Protein AF-A0A7M7N3S5-F1 (afdb_monomer)

Solvent-accessible surface area (backbone atoms only — not comparable to full-atom values): 11267 Å² total; per-residue (Å²): 136,81,89,78,84,71,83,53,64,43,89,78,89,75,94,74,88,80,84,72,85,78,86,78,83,83,88,80,89,83,87,90,84,84,83,90,84,88,85,87,80,86,90,76,88,82,78,84,68,82,78,71,76,78,79,79,88,55,91,77,70,81,75,88,83,84,87,86,83,78,80,91,74,39,77,89,81,40,55,64,72,82,36,58,67,54,46,52,64,46,44,74,71,52,83,74,73,92,83,35,56,43,93,42,86,44,71,33,28,30,51,50,25,69,39,49,75,41,57,49,92,74,69,68,26,86,41,74,70,78,52,44,79,75,21,71,68,33,61,77,40,56,58,66,58,18,55,61,45,55,38,41,76,69,75,43,91,76,86,88,134

InterPro domains:
  IPR000917 Sulfatase, N-terminal [PF00884] (63-158)
  IPR017850 Alkaline-phosphatase-like, core domain superfamily [G3DSA:3.40.720.10] (61-160)
  IPR017850 Alkaline-phosphatase-like, core domain superfamily [SSF53649] (61-159)
  IPR024607 Sulfatase, conserved site [PS00523] (105-117)

Organism: Strongylocentrotus purpuratus (NCBI:txid7668)

Structure (mmCIF, N/CA/C/O backbone):
data_AF-A0A7M7N3S5-F1
#
_entry.id   AF-A0A7M7N3S5-F1
#
loop_
_atom_site.group_PDB
_atom_site.id
_atom_site.type_symbol
_atom_site.label_atom_id
_atom_site.label_alt_id
_atom_site.label_comp_id
_atom_site.label_asym_id
_atom_site.label_entity_id
_atom_site.label_seq_id
_atom_site.pdbx_PDB_ins_code
_atom_site.Cartn_x
_atom_site.Cartn_y
_atom_site.Cartn_z
_atom_site.occupancy
_atom_site.B_iso_or_equiv
_atom_site.auth_seq_id
_atom_site.auth_comp_id
_atom_site.auth_asym_id
_atom_site.auth_atom_id
_atom_site.pdbx_PDB_model_num
ATOM 1 N N . MET A 1 1 ? -3.208 -24.672 -20.805 1.00 34.22 1 MET A N 1
ATOM 2 C CA . MET A 1 1 ? -2.259 -23.709 -20.210 1.00 34.22 1 MET A CA 1
ATOM 3 C C . MET A 1 1 ? -2.917 -23.165 -18.961 1.00 34.22 1 MET A C 1
ATOM 5 O O . MET A 1 1 ? -3.712 -22.241 -19.047 1.00 34.22 1 MET A O 1
ATOM 9 N N . GLU A 1 2 ? -2.695 -23.843 -17.839 1.00 31.02 2 GLU A N 1
ATOM 10 C CA . GLU A 1 2 ? -3.179 -23.413 -16.529 1.00 31.02 2 GLU A CA 1
ATOM 11 C C . GLU A 1 2 ? -2.349 -22.222 -16.061 1.00 31.02 2 GLU A C 1
ATOM 13 O O . GLU A 1 2 ? -1.134 -22.327 -15.904 1.00 31.02 2 GLU A O 1
ATOM 18 N N . ILE A 1 3 ? -3.010 -21.088 -15.842 1.00 35.91 3 ILE A N 1
ATOM 19 C CA . ILE A 1 3 ? -2.433 -19.955 -15.123 1.00 35.91 3 ILE A CA 1
ATOM 20 C C . ILE A 1 3 ? -2.665 -20.238 -13.637 1.00 35.91 3 ILE A C 1
ATOM 22 O O . ILE A 1 3 ? -3.569 -19.702 -13.007 1.00 35.91 3 ILE A O 1
ATOM 26 N N . ASN A 1 4 ? -1.864 -21.153 -13.102 1.00 44.00 4 ASN A N 1
ATOM 27 C CA . ASN A 1 4 ? -1.579 -21.212 -11.679 1.00 44.00 4 ASN A CA 1
ATOM 28 C C . ASN A 1 4 ? -0.372 -20.303 -11.478 1.00 44.00 4 ASN A C 1
ATOM 30 O O . ASN A 1 4 ? 0.661 -20.596 -12.071 1.00 44.00 4 ASN A O 1
ATOM 34 N N . ASN A 1 5 ? -0.514 -19.195 -10.741 1.00 33.00 5 ASN A N 1
ATOM 35 C CA . ASN A 1 5 ? 0.506 -18.671 -9.822 1.00 33.00 5 ASN A CA 1
ATOM 36 C C . ASN A 1 5 ? 0.123 -17.294 -9.251 1.00 33.00 5 ASN A C 1
ATOM 38 O O . ASN A 1 5 ? -0.155 -16.352 -9.988 1.00 33.00 5 ASN A O 1
ATOM 42 N N . ALA A 1 6 ? 0.245 -17.226 -7.919 1.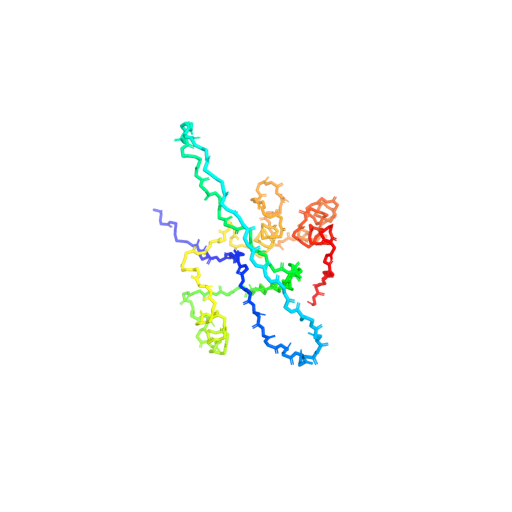00 33.06 6 ALA A N 1
ATOM 43 C CA . ALA A 1 6 ? 0.461 -16.049 -7.076 1.00 33.06 6 ALA A CA 1
ATOM 44 C C . ALA A 1 6 ? -0.761 -15.276 -6.521 1.00 33.06 6 ALA A C 1
ATOM 46 O O . ALA A 1 6 ? -1.094 -14.169 -6.926 1.00 33.06 6 ALA A O 1
ATOM 47 N N . VAL A 1 7 ? -1.399 -15.890 -5.520 1.00 31.53 7 VAL A N 1
ATOM 48 C CA . VAL A 1 7 ? -1.552 -15.373 -4.137 1.00 31.53 7 VAL A CA 1
ATOM 49 C C . VAL A 1 7 ? -1.520 -13.837 -3.953 1.00 31.53 7 VAL A C 1
ATOM 51 O O . VAL A 1 7 ? -0.562 -13.237 -3.488 1.00 31.53 7 VAL A O 1
ATOM 54 N N . TRP A 1 8 ? -2.592 -13.181 -4.378 1.00 37.16 8 TRP A N 1
ATOM 55 C CA . TRP A 1 8 ? -3.589 -12.493 -3.546 1.00 37.16 8 TRP A CA 1
ATOM 56 C C . TRP A 1 8 ? -3.229 -12.021 -2.110 1.00 37.16 8 TRP A C 1
ATOM 58 O O . TRP A 1 8 ? -3.429 -12.775 -1.160 1.00 37.16 8 TRP A O 1
ATOM 68 N N . LEU A 1 9 ? -2.821 -10.747 -1.931 1.00 32.88 9 LEU A N 1
ATOM 69 C CA . LEU A 1 9 ? -2.902 -10.030 -0.637 1.00 32.88 9 LEU A CA 1
ATOM 70 C C . LEU A 1 9 ? -2.713 -8.488 -0.720 1.00 32.88 9 LEU A C 1
ATOM 72 O O . LEU A 1 9 ? -1.591 -7.997 -0.722 1.00 32.88 9 LEU A O 1
ATOM 76 N N . VAL A 1 10 ? -3.787 -7.684 -0.691 1.00 32.06 10 VAL A N 1
ATOM 77 C CA . VAL A 1 10 ? -3.698 -6.257 -0.289 1.00 32.06 10 VAL A CA 1
ATOM 78 C C . VAL A 1 10 ? -4.804 -5.892 0.692 1.00 32.06 10 VAL A C 1
ATOM 80 O O . VAL A 1 10 ? -5.979 -6.180 0.478 1.00 32.06 10 VAL A O 1
ATOM 83 N N . LEU A 1 11 ? -4.365 -5.230 1.763 1.00 29.30 11 LEU A N 1
ATOM 84 C CA . LEU A 1 11 ? -5.115 -4.641 2.866 1.00 29.30 11 LEU A CA 1
ATOM 85 C C . LEU A 1 11 ? -6.267 -3.736 2.415 1.00 29.30 11 LEU A C 1
ATOM 87 O O . LEU A 1 11 ? -6.081 -2.798 1.642 1.00 29.30 11 LEU A O 1
ATOM 91 N N . ALA A 1 12 ? -7.435 -3.954 3.013 1.00 30.78 12 ALA A N 1
ATOM 92 C CA . ALA A 1 12 ? -8.543 -3.016 2.973 1.00 30.78 12 ALA A CA 1
ATOM 93 C C . ALA A 1 12 ? -8.534 -2.127 4.226 1.00 30.78 12 ALA A C 1
ATOM 95 O O . ALA A 1 12 ? -8.536 -2.594 5.367 1.00 30.78 12 ALA A O 1
ATOM 96 N N . PHE A 1 13 ? -8.546 -0.817 3.986 1.00 29.48 13 PHE A N 1
ATOM 97 C CA . PHE A 1 13 ? -8.947 0.199 4.950 1.00 29.48 13 PHE A CA 1
ATOM 98 C C . PHE A 1 13 ? -10.364 -0.089 5.441 1.00 29.48 13 PHE A C 1
ATOM 100 O O . PHE A 1 13 ? -11.256 -0.153 4.609 1.00 29.48 13 PHE A O 1
ATOM 107 N N . PHE A 1 14 ? -10.593 -0.151 6.755 1.00 29.64 14 PHE A N 1
ATOM 108 C CA . PHE A 1 14 ? -11.738 0.526 7.373 1.00 29.64 14 PHE A CA 1
ATOM 109 C C . PHE A 1 14 ? -11.551 0.714 8.887 1.00 29.64 14 PHE A C 1
ATOM 111 O O . PHE A 1 14 ? -11.381 -0.220 9.665 1.00 29.64 14 PHE A O 1
ATOM 118 N N . LEU A 1 15 ? -11.595 1.994 9.249 1.00 32.16 15 LEU A N 1
ATOM 119 C CA . LEU A 1 15 ? -12.061 2.615 10.484 1.00 32.16 15 LEU A CA 1
ATOM 120 C C . LEU A 1 15 ? -12.840 1.677 11.439 1.00 32.16 15 LEU A C 1
ATOM 122 O O . LEU A 1 15 ? -14.006 1.377 11.198 1.00 32.16 15 LEU A O 1
ATOM 126 N N . CYS A 1 16 ? -12.248 1.313 12.580 1.00 26.27 16 CYS A N 1
ATOM 127 C CA . CYS A 1 16 ? -13.007 0.850 13.742 1.00 26.27 16 CYS A CA 1
ATOM 128 C C . CYS A 1 16 ? -12.581 1.648 14.978 1.00 26.27 16 CYS A C 1
ATOM 130 O O . CYS A 1 16 ? -11.458 1.544 15.471 1.00 26.27 16 CYS A O 1
ATOM 132 N N . LEU A 1 17 ? -13.504 2.495 15.433 1.00 33.88 17 LEU A N 1
ATOM 133 C CA . LEU A 1 17 ? -13.458 3.261 16.670 1.00 33.88 17 LEU A CA 1
ATOM 134 C C . LEU A 1 17 ? -13.164 2.341 17.861 1.00 33.88 17 LEU A C 1
ATOM 136 O O . LEU A 1 17 ? -14.046 1.632 18.339 1.00 33.88 17 LEU A O 1
ATOM 140 N N . VAL A 1 18 ? -11.948 2.407 18.398 1.00 31.78 18 VAL A N 1
ATOM 141 C CA . VAL A 1 18 ? -11.686 1.987 19.777 1.00 31.78 18 VAL A CA 1
ATOM 142 C C . VAL A 1 18 ? -11.966 3.194 20.669 1.00 31.78 18 VAL A C 1
ATOM 144 O O . VAL A 1 18 ? -11.071 3.967 21.005 1.00 31.78 18 VAL A O 1
ATOM 147 N N . THR A 1 19 ? -13.228 3.392 21.048 1.00 36.12 19 THR A N 1
ATOM 148 C CA . THR A 1 19 ? -13.546 4.222 22.215 1.00 36.12 19 THR A CA 1
ATOM 149 C C . THR A 1 19 ? -13.202 3.409 23.457 1.00 36.12 19 THR A C 1
ATOM 151 O O . THR A 1 19 ? -14.041 2.683 23.988 1.00 36.12 19 THR A O 1
ATOM 154 N N . SER A 1 20 ? -11.947 3.489 23.899 1.00 32.38 20 SER A N 1
ATOM 155 C CA . SER A 1 20 ? -11.574 3.018 25.228 1.00 32.38 20 SER A CA 1
ATOM 156 C C . SER A 1 20 ? -11.752 4.163 26.219 1.00 32.38 20 SER A C 1
ATOM 158 O O . SER A 1 20 ? -11.108 5.206 26.125 1.00 32.38 20 SER A O 1
ATOM 160 N N . GLN A 1 21 ? -12.703 3.941 27.115 1.00 43.78 21 GLN A N 1
ATOM 161 C CA . GLN A 1 21 ? -12.987 4.637 28.360 1.00 43.78 21 GLN A CA 1
ATOM 162 C C . GLN A 1 21 ? -11.794 5.400 28.966 1.00 43.78 21 GLN A C 1
ATOM 164 O O . GLN A 1 21 ? -10.874 4.802 29.519 1.00 43.78 21 GLN A O 1
ATOM 169 N N . VAL A 1 22 ? -11.881 6.731 28.971 1.00 34.03 22 VAL A N 1
ATOM 170 C CA . VAL A 1 22 ? -11.361 7.549 30.075 1.00 34.03 22 VAL A CA 1
ATOM 171 C C . VAL A 1 22 ? -12.535 8.374 30.586 1.00 34.03 22 VAL A C 1
ATOM 173 O O . VAL A 1 22 ? -12.823 9.473 30.119 1.00 34.03 22 VAL A O 1
ATOM 176 N N . GLU A 1 23 ? -13.250 7.764 31.524 1.00 33.38 23 GLU A N 1
ATOM 177 C CA . GLU A 1 23 ? -14.258 8.370 32.383 1.00 33.38 23 GLU A CA 1
ATOM 178 C C . GLU A 1 23 ? -13.579 9.435 33.265 1.00 33.38 23 GLU A C 1
ATOM 180 O O . GLU A 1 23 ? -13.022 9.127 34.320 1.00 33.38 23 GLU A O 1
ATOM 185 N N . SER A 1 24 ? -13.582 10.704 32.849 1.0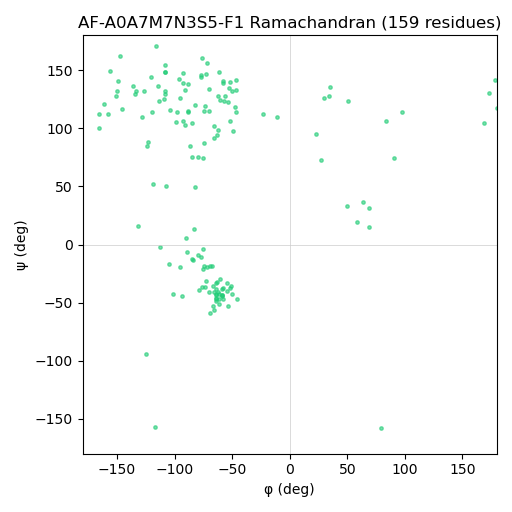0 29.64 24 SER A N 1
ATOM 186 C CA . SER A 1 24 ? -13.242 11.809 33.751 1.00 29.64 24 SER A CA 1
ATOM 187 C C . SER A 1 24 ? -14.513 12.322 34.429 1.00 29.64 24 SER A C 1
ATOM 189 O O . SER A 1 24 ? -15.315 13.042 33.833 1.00 29.64 24 SER A O 1
ATOM 191 N N . ARG A 1 25 ? -14.676 11.935 35.696 1.00 31.64 25 ARG A N 1
ATOM 192 C CA . ARG A 1 25 ? -15.719 12.383 36.627 1.00 31.64 25 ARG A CA 1
ATOM 193 C C . ARG A 1 25 ? -15.893 13.912 36.663 1.00 31.64 25 ARG A C 1
ATOM 195 O O . ARG A 1 25 ? -15.011 14.634 37.109 1.00 31.64 25 ARG A O 1
ATOM 202 N N . SER A 1 26 ? -17.101 14.332 36.283 1.00 30.95 26 SER A N 1
ATOM 203 C CA . SER A 1 26 ? -17.986 15.374 36.845 1.00 30.95 26 SER A CA 1
ATOM 204 C C . SER A 1 26 ? -17.403 16.650 37.485 1.00 30.95 26 SER A C 1
ATOM 206 O O . SER A 1 26 ? -16.767 16.585 38.538 1.00 30.95 26 SER A O 1
ATOM 208 N N . LYS A 1 27 ? -17.896 17.813 37.030 1.00 29.58 27 LYS A N 1
ATOM 209 C CA . LYS A 1 27 ? -18.947 18.597 37.728 1.00 29.58 27 LYS A CA 1
ATOM 210 C C . LYS A 1 27 ? -19.277 19.879 36.947 1.00 29.58 27 LYS A C 1
ATOM 212 O O . LYS A 1 27 ? -18.460 20.788 36.898 1.00 29.58 27 LYS A O 1
ATOM 217 N N . SER A 1 28 ? -20.513 20.016 36.473 1.00 28.41 28 SER A N 1
ATOM 218 C CA . SER A 1 28 ? -21.143 21.333 36.327 1.00 28.41 28 SER A CA 1
ATOM 219 C C . SER A 1 28 ? -22.638 21.213 36.609 1.00 28.41 28 SER A C 1
ATOM 221 O O . SER A 1 28 ? -23.361 20.477 35.940 1.00 28.41 28 SER A O 1
ATOM 223 N N . LYS A 1 29 ? -23.056 21.900 37.674 1.00 33.78 29 LYS A N 1
ATOM 224 C CA . LYS A 1 29 ? -24.443 22.269 37.963 1.00 33.78 29 LYS A CA 1
ATOM 225 C C . LYS A 1 29 ? -24.959 23.159 36.831 1.00 33.78 29 LYS A C 1
ATOM 227 O O . LYS A 1 29 ? -24.147 23.877 36.267 1.00 33.78 29 LYS A O 1
ATOM 232 N N . ASP A 1 30 ? -26.259 23.083 36.546 1.00 31.61 30 ASP A N 1
ATOM 233 C CA . ASP A 1 30 ? -27.189 24.201 36.271 1.00 31.61 30 ASP A CA 1
ATOM 234 C C . ASP A 1 30 ? -28.497 23.593 35.724 1.00 31.61 30 ASP A C 1
ATOM 236 O O . ASP A 1 30 ? -28.499 22.870 34.737 1.00 31.61 30 ASP A O 1
ATOM 240 N N . LYS A 1 31 ? -29.558 23.532 36.534 1.00 32.25 31 LYS A N 1
ATOM 241 C CA . LYS A 1 31 ? -30.597 24.550 36.778 1.00 32.25 31 LYS A CA 1
ATOM 242 C C . LYS A 1 31 ? -31.710 24.513 35.716 1.00 32.25 31 LYS A C 1
ATOM 244 O O . LYS A 1 31 ? -31.564 24.932 34.578 1.00 32.25 31 LYS A O 1
ATOM 249 N N . GLU A 1 32 ? -32.826 23.982 36.191 1.00 27.58 32 GLU A N 1
ATOM 250 C CA . GLU A 1 32 ? -34.167 23.814 35.630 1.00 27.58 32 GLU A CA 1
ATOM 251 C C . GLU A 1 32 ? -34.785 25.112 35.066 1.00 27.58 32 GLU A C 1
ATOM 253 O O . GLU A 1 32 ? -34.687 26.145 35.734 1.00 27.58 32 GLU A O 1
ATOM 258 N N . ARG A 1 33 ? -35.487 25.056 33.911 1.00 28.03 33 ARG A N 1
ATOM 259 C CA . ARG A 1 33 ? -36.671 25.907 33.628 1.00 28.03 33 ARG A CA 1
ATOM 260 C C . ARG A 1 33 ? -37.538 25.463 32.419 1.00 28.03 33 ARG A C 1
ATOM 262 O O . ARG A 1 33 ? -37.114 25.555 31.275 1.00 28.03 33 ARG A O 1
ATOM 269 N N . SER A 1 34 ? -38.756 25.022 32.754 1.00 27.94 34 SER A N 1
ATOM 270 C CA . SER A 1 34 ? -40.103 25.157 32.140 1.00 27.94 34 SER A CA 1
ATOM 271 C C . SER A 1 34 ? -40.363 25.319 30.621 1.00 27.94 34 SER A C 1
ATOM 273 O O . SER A 1 34 ? -39.974 26.309 30.012 1.00 27.94 34 SER A O 1
ATOM 275 N N . GLU A 1 35 ? -41.217 24.405 30.133 1.00 30.42 35 GLU A N 1
ATOM 276 C CA . GLU A 1 35 ? -42.498 24.573 29.398 1.00 30.42 35 GLU A CA 1
ATOM 277 C C . GLU A 1 35 ? -42.646 25.490 28.160 1.00 30.42 35 GLU A C 1
ATOM 279 O O . GLU A 1 35 ? -42.578 26.709 28.244 1.00 30.42 35 GLU A O 1
ATOM 284 N N . GLY A 1 36 ? -43.113 24.858 27.067 1.00 25.38 36 GLY A N 1
ATOM 285 C CA . GLY A 1 36 ? -44.321 25.275 26.333 1.00 25.38 36 GLY A CA 1
ATOM 286 C C . GLY A 1 36 ? -44.147 26.136 25.074 1.00 25.38 36 GLY A C 1
ATOM 287 O O . GLY A 1 36 ? -43.826 27.310 25.167 1.00 25.38 36 GLY A O 1
ATOM 288 N N . ASN A 1 37 ? -44.490 25.601 23.893 1.00 30.73 37 ASN A N 1
ATOM 289 C CA . ASN A 1 37 ? -45.721 25.966 23.167 1.00 30.73 37 ASN A CA 1
ATOM 290 C C . ASN A 1 37 ? -45.821 25.215 21.819 1.00 30.73 37 ASN A C 1
ATOM 292 O O . ASN A 1 37 ? -44.832 24.992 21.126 1.00 30.73 37 ASN A O 1
ATOM 296 N N . LYS A 1 38 ? -47.047 24.812 21.475 1.00 35.50 38 LYS A N 1
ATOM 297 C CA . LYS A 1 38 ? -47.456 24.195 20.207 1.00 35.50 38 LYS A CA 1
ATOM 298 C C . LYS A 1 38 ? -47.563 25.269 19.128 1.00 35.50 38 LYS A C 1
ATOM 300 O O . LYS A 1 38 ? -48.112 26.319 19.418 1.00 35.50 38 LYS A O 1
ATOM 305 N N . ASP A 1 39 ? -47.233 24.927 17.883 1.00 36.28 39 ASP A N 1
ATOM 306 C CA . ASP A 1 39 ? -47.965 25.468 16.736 1.00 36.28 39 ASP A CA 1
ATOM 307 C C . ASP A 1 39 ? -47.995 24.501 15.546 1.00 36.28 39 ASP A C 1
ATOM 309 O O . 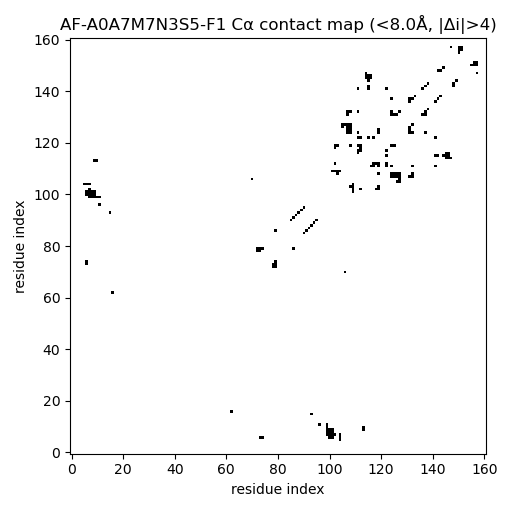ASP A 1 39 ? -47.005 23.880 15.161 1.00 36.28 39 ASP A O 1
ATOM 313 N N . ARG A 1 40 ? -49.205 24.337 15.001 1.00 39.38 40 ARG A N 1
ATOM 314 C CA . ARG A 1 40 ? -49.552 23.514 13.838 1.00 39.38 40 ARG A CA 1
ATOM 315 C C . ARG A 1 40 ? -49.463 24.371 12.576 1.00 39.38 40 ARG A C 1
ATOM 317 O O . ARG A 1 40 ? -50.127 25.399 12.515 1.00 39.38 40 ARG A O 1
ATOM 324 N N . SER A 1 41 ? -48.820 23.883 11.512 1.00 35.34 41 SER A N 1
ATOM 325 C CA . SER A 1 41 ? -49.163 24.309 10.145 1.00 35.34 41 SER A CA 1
ATOM 326 C C . SER A 1 41 ? -48.743 23.301 9.064 1.00 35.34 41 SER A C 1
ATOM 328 O O . SER A 1 41 ? -47.566 23.062 8.831 1.00 35.34 41 SER A O 1
ATOM 330 N N . ARG A 1 42 ? -49.783 22.714 8.459 1.00 36.25 42 ARG A N 1
ATOM 331 C CA . ARG A 1 42 ? -50.033 22.339 7.051 1.00 36.25 42 ARG A CA 1
ATOM 332 C C . ARG A 1 42 ? -48.914 21.850 6.105 1.00 36.25 42 ARG A C 1
ATOM 334 O O . ARG A 1 42 ? -47.872 22.452 5.900 1.00 36.25 42 ARG A O 1
ATOM 341 N N . SER A 1 43 ? -49.309 20.786 5.401 1.00 44.16 43 SER A N 1
ATOM 342 C CA . SER A 1 43 ? -48.638 19.985 4.376 1.00 44.16 43 SER A CA 1
ATOM 343 C C . SER A 1 43 ? -48.145 20.731 3.129 1.00 44.16 43 SER A C 1
ATOM 345 O O . SER A 1 43 ? -48.901 21.487 2.514 1.00 44.16 43 SER A O 1
ATOM 347 N N . ARG A 1 44 ? -46.959 20.345 2.643 1.00 38.12 44 ARG A N 1
ATOM 348 C CA . ARG A 1 44 ? -46.565 20.402 1.224 1.00 38.12 44 ARG A CA 1
ATOM 349 C C . ARG A 1 44 ? -45.582 19.258 0.919 1.00 38.12 44 ARG A C 1
ATOM 351 O O . ARG A 1 44 ? -44.795 18.886 1.780 1.00 38.12 44 ARG A O 1
ATOM 358 N N . GLY A 1 45 ? -45.732 18.654 -0.262 1.00 36.16 45 GLY A N 1
ATOM 359 C CA . GLY A 1 45 ? -45.288 17.300 -0.628 1.00 36.16 45 GLY A CA 1
ATOM 360 C C . GLY A 1 45 ? -43.818 16.944 -0.376 1.00 36.16 45 GLY A C 1
ATOM 361 O O . GLY A 1 45 ? -42.908 17.685 -0.737 1.00 36.16 45 GLY A O 1
ATOM 362 N N . GLN A 1 46 ? -43.608 15.755 0.195 1.00 39.72 46 GLN A N 1
ATOM 363 C CA . GLN A 1 46 ? -42.307 15.107 0.356 1.00 39.72 46 GLN A CA 1
ATOM 364 C C . GLN A 1 46 ? -41.937 14.335 -0.919 1.00 39.72 46 GLN A C 1
ATOM 366 O O . GLN A 1 46 ? -42.423 13.231 -1.149 1.00 39.72 46 GLN A O 1
ATOM 371 N N . HIS A 1 47 ? -41.018 14.880 -1.715 1.00 40.66 47 HIS A N 1
ATOM 372 C CA . HIS A 1 47 ? -40.100 14.034 -2.476 1.00 40.66 47 HIS A CA 1
ATOM 373 C C . HIS A 1 47 ? -39.141 13.399 -1.463 1.00 40.66 47 HIS A C 1
ATOM 375 O O . HIS A 1 47 ? -38.387 14.112 -0.796 1.00 40.66 47 HIS A O 1
ATOM 381 N N . GLN A 1 48 ? -39.191 12.075 -1.307 1.00 45.41 48 GLN A N 1
ATOM 382 C CA . GLN A 1 48 ? -38.265 11.334 -0.452 1.00 45.41 48 GLN A CA 1
ATOM 383 C C . GLN A 1 48 ? -36.845 11.438 -1.029 1.00 45.41 48 GLN A C 1
ATOM 385 O O . GLN A 1 48 ? -36.433 10.650 -1.876 1.00 45.41 48 GLN A O 1
ATOM 390 N N . ARG A 1 49 ? -36.081 12.439 -0.580 1.00 47.34 49 ARG A N 1
ATOM 391 C CA . ARG A 1 49 ? -34.617 12.390 -0.632 1.00 47.34 49 ARG A CA 1
ATOM 392 C C . ARG A 1 49 ? -34.188 11.217 0.247 1.00 47.34 49 ARG A C 1
ATOM 394 O O . ARG A 1 49 ? -34.595 11.177 1.407 1.00 47.34 49 ARG A O 1
ATOM 401 N N . LEU A 1 50 ? -33.365 10.307 -0.285 1.00 47.66 50 LEU A N 1
ATOM 402 C CA . LEU A 1 50 ? -32.625 9.342 0.530 1.00 47.66 50 LEU A CA 1
ATOM 403 C C . LEU A 1 50 ? -31.989 10.110 1.693 1.00 47.66 50 LEU A C 1
ATOM 405 O O . LEU A 1 50 ? -31.152 10.992 1.478 1.00 47.66 50 LEU A O 1
ATOM 409 N N . SER A 1 51 ? -32.434 9.825 2.914 1.00 44.09 51 SER A N 1
ATOM 410 C CA . SER A 1 51 ? -31.850 10.397 4.116 1.00 44.09 51 SER A CA 1
ATOM 411 C C . SER A 1 51 ? -30.432 9.855 4.235 1.00 44.09 51 SER A C 1
ATOM 413 O O . SER A 1 51 ? -30.226 8.702 4.614 1.00 44.09 51 SER A O 1
ATOM 415 N N . PHE A 1 52 ? -29.470 10.698 3.861 1.00 58.91 52 PHE A N 1
ATOM 416 C CA . PHE A 1 52 ? -28.075 10.550 4.242 1.00 58.91 52 PHE A CA 1
ATOM 417 C C . PHE A 1 52 ? -28.016 10.258 5.743 1.00 58.91 52 PHE A C 1
ATOM 419 O O . PHE A 1 52 ? -28.715 10.897 6.534 1.00 58.91 52 PHE A O 1
ATOM 426 N N . LEU A 1 53 ? -27.218 9.251 6.095 1.00 53.31 53 LEU A N 1
ATOM 427 C CA . LEU A 1 53 ? -26.994 8.802 7.464 1.00 53.31 53 LEU A CA 1
ATOM 428 C C . LEU A 1 53 ? -26.732 10.003 8.388 1.00 53.31 53 LEU A C 1
ATOM 430 O O . LEU A 1 53 ? -26.066 10.956 7.968 1.00 53.31 53 LEU A O 1
ATOM 434 N N . PRO A 1 54 ? -27.254 9.986 9.628 1.00 52.56 54 PRO A N 1
ATOM 435 C CA . PRO A 1 54 ? -27.087 11.102 10.542 1.00 52.56 54 PRO A CA 1
ATOM 436 C C . PRO A 1 54 ? -25.592 11.376 10.764 1.00 52.56 54 PRO A C 1
ATOM 438 O O . PRO A 1 54 ? -24.811 10.429 10.903 1.00 52.56 54 PRO A O 1
ATOM 441 N N . PRO A 1 55 ? -25.173 12.653 10.810 1.00 48.50 55 PRO A N 1
ATOM 442 C CA . PRO A 1 55 ? -23.805 12.985 11.158 1.00 48.50 55 PRO A CA 1
ATOM 443 C C . PRO A 1 55 ? -23.535 12.467 12.570 1.00 48.50 55 PRO A C 1
ATOM 445 O O . PRO A 1 55 ? -24.260 12.789 13.514 1.00 48.50 55 PRO A O 1
ATOM 448 N N . VAL A 1 56 ? -22.497 11.643 12.710 1.00 54.19 56 VAL A N 1
ATOM 449 C CA . VAL A 1 56 ? -22.000 11.206 14.014 1.00 54.19 56 VAL A CA 1
ATOM 450 C C . VAL A 1 56 ? -21.524 12.454 14.754 1.00 54.19 56 VAL A C 1
ATOM 452 O O . VAL A 1 56 ? -20.434 12.965 14.511 1.00 54.19 56 VAL A O 1
ATOM 455 N N . SER A 1 57 ? -22.377 12.975 15.636 1.00 53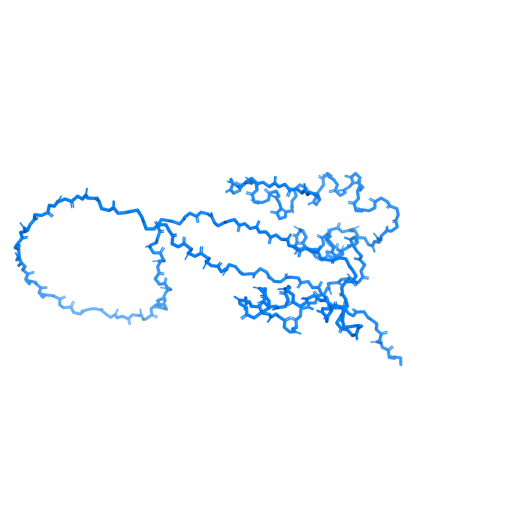.59 57 SER A N 1
ATOM 456 C CA . SER A 1 57 ? -22.056 14.079 16.536 1.00 53.59 57 SER A CA 1
ATOM 457 C C . SER A 1 57 ? -21.258 13.535 17.718 1.00 53.59 57 SER A C 1
ATOM 459 O O . SER A 1 57 ? -21.764 13.319 18.815 1.00 53.59 57 SER A O 1
ATOM 461 N N . GLY A 1 58 ? -19.991 13.245 17.459 1.00 50.91 58 GLY A N 1
ATOM 462 C CA . GLY A 1 58 ? -18.947 13.197 18.467 1.00 50.91 58 GLY A CA 1
ATOM 463 C C . GLY A 1 58 ? -17.911 14.228 18.057 1.00 50.91 58 GLY A C 1
ATOM 464 O O . GLY A 1 58 ? -17.681 14.413 16.866 1.00 50.91 58 GLY A O 1
ATOM 465 N N . SER A 1 59 ? -17.289 14.916 19.013 1.00 55.47 59 SER A N 1
ATOM 466 C CA . SER A 1 59 ? -16.043 15.647 18.761 1.00 55.47 59 SER A CA 1
ATOM 467 C C . SER A 1 59 ? -15.082 14.694 18.043 1.00 55.47 59 SER A C 1
ATOM 469 O O . SER A 1 59 ? -14.513 13.796 18.666 1.00 55.47 59 SER A O 1
ATOM 471 N N . SER A 1 60 ? -15.019 14.806 16.712 1.00 62.09 60 SER A N 1
ATOM 472 C CA . SER A 1 60 ? -14.396 13.833 15.818 1.00 62.09 60 SER A CA 1
ATOM 473 C C . SER A 1 60 ? -12.888 13.988 15.930 1.00 62.09 60 SER A C 1
ATOM 475 O O . SER A 1 60 ? -12.226 14.560 15.059 1.00 62.09 60 SER A O 1
ATOM 477 N N . LYS A 1 61 ? -12.331 13.513 17.045 1.00 83.06 61 LYS A N 1
ATOM 478 C CA . LYS A 1 61 ? -10.893 13.344 17.178 1.00 83.06 61 LYS A CA 1
ATOM 479 C C . LYS A 1 61 ? -10.446 12.437 16.039 1.00 83.06 61 LYS A C 1
ATOM 481 O O . LYS A 1 61 ? -10.961 11.333 15.875 1.00 83.06 61 LYS A O 1
ATOM 486 N N . LYS A 1 62 ? -9.510 12.946 15.242 1.00 87.38 62 LYS A N 1
ATOM 487 C CA . LYS A 1 62 ? -8.861 12.207 14.161 1.00 87.38 62 LYS A CA 1
ATOM 488 C C . LYS A 1 62 ? -8.292 10.894 14.728 1.00 87.38 62 LYS A C 1
ATOM 490 O O . LYS A 1 62 ? -7.543 10.964 15.706 1.00 87.38 62 LYS A O 1
ATOM 495 N N . PRO A 1 63 ? -8.674 9.718 14.200 1.00 94.12 63 PRO A N 1
ATOM 496 C CA . PRO A 1 63 ? -8.204 8.439 14.724 1.00 94.12 63 PRO A CA 1
ATOM 497 C C . PRO A 1 63 ? -6.741 8.205 14.357 1.00 94.12 63 PRO A C 1
ATOM 499 O O . PRO A 1 63 ? -6.310 8.566 13.270 1.00 94.12 63 PRO A O 1
ATOM 502 N N . ASN A 1 64 ? -5.984 7.531 15.220 1.00 94.88 64 ASN A N 1
ATOM 503 C CA . ASN A 1 64 ? -4.657 7.058 14.831 1.00 94.88 64 ASN A CA 1
ATOM 504 C C . ASN A 1 64 ? -4.794 5.918 13.817 1.00 94.88 64 ASN A C 1
ATOM 506 O O . ASN A 1 64 ? -5.581 4.994 14.029 1.00 94.88 64 ASN A O 1
ATOM 510 N N . ILE A 1 65 ? -4.016 5.983 12.740 1.00 94.19 65 ILE A N 1
ATOM 511 C CA . ILE A 1 65 ? -3.983 4.958 11.700 1.00 94.19 65 ILE A CA 1
ATOM 512 C C . ILE A 1 65 ? -2.652 4.223 11.811 1.00 94.19 65 ILE A C 1
ATOM 514 O O . ILE A 1 65 ? -1.594 4.847 11.783 1.00 94.19 65 ILE A O 1
ATOM 518 N N . ILE A 1 66 ? -2.717 2.900 11.947 1.00 93.88 66 ILE A N 1
ATOM 519 C CA . ILE A 1 66 ? -1.551 2.017 11.949 1.00 93.88 66 ILE A CA 1
ATOM 520 C C . ILE A 1 66 ? -1.728 1.052 10.781 1.00 93.88 66 ILE A C 1
ATOM 522 O O . ILE A 1 66 ? -2.653 0.240 10.786 1.00 93.88 66 ILE A O 1
ATOM 5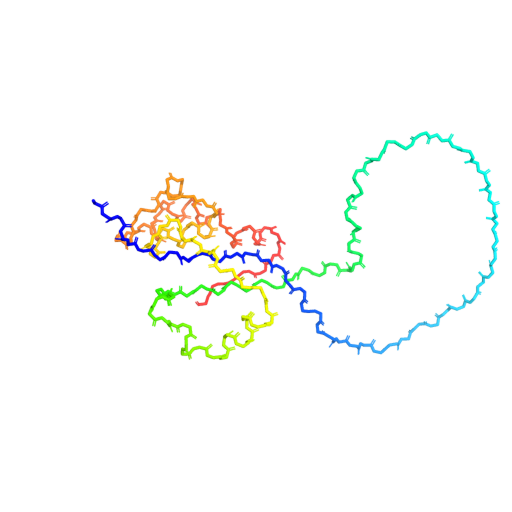26 N N . LEU A 1 67 ? -0.854 1.161 9.782 1.00 93.50 67 LEU A N 1
ATOM 527 C CA . LEU A 1 67 ? -0.789 0.241 8.652 1.00 93.50 67 LEU A CA 1
ATOM 528 C C . LEU A 1 67 ? 0.317 -0.778 8.925 1.00 93.50 67 LEU A C 1
ATOM 530 O O . LEU A 1 67 ? 1.487 -0.414 8.989 1.00 93.50 67 LEU A O 1
ATOM 534 N N . VAL A 1 68 ? -0.057 -2.044 9.100 1.00 92.88 68 VAL A N 1
ATOM 535 C CA . VAL A 1 68 ? 0.899 -3.150 9.229 1.00 92.88 68 VAL A CA 1
ATOM 536 C C . VAL A 1 68 ? 0.908 -3.910 7.914 1.00 92.88 68 VAL A C 1
ATOM 538 O O . VAL A 1 68 ? -0.109 -4.490 7.536 1.00 92.88 68 VAL A O 1
ATOM 541 N N . LEU A 1 69 ? 2.048 -3.902 7.228 1.00 92.25 69 LEU A N 1
ATOM 542 C CA . LEU A 1 69 ? 2.260 -4.642 5.991 1.00 92.25 69 LEU A CA 1
ATOM 543 C C . LEU A 1 69 ? 3.303 -5.734 6.231 1.00 92.25 69 LEU A C 1
ATOM 545 O O . LEU A 1 69 ? 4.412 -5.451 6.673 1.00 92.25 69 LEU A O 1
ATOM 549 N N . THR A 1 70 ? 2.932 -6.979 5.959 1.00 92.19 70 THR A N 1
ATOM 550 C CA . THR A 1 70 ? 3.814 -8.148 6.062 1.00 92.19 70 THR A CA 1
ATOM 551 C C . THR A 1 70 ? 4.418 -8.480 4.703 1.00 92.19 70 THR A C 1
ATOM 553 O O . THR A 1 70 ? 3.714 -8.399 3.697 1.00 92.19 70 THR A O 1
ATOM 556 N N . ASP A 1 71 ? 5.683 -8.895 4.680 1.00 91.75 71 ASP A N 1
ATOM 557 C CA . ASP A 1 71 ? 6.355 -9.396 3.473 1.00 91.75 71 ASP A CA 1
ATOM 558 C C . ASP A 1 71 ? 6.124 -10.911 3.342 1.00 91.75 71 ASP A C 1
ATOM 560 O O . ASP A 1 71 ? 6.147 -11.621 4.349 1.00 91.75 71 ASP A O 1
ATOM 564 N N . ASP A 1 72 ? 5.853 -11.386 2.124 1.00 90.19 72 ASP A N 1
ATOM 565 C CA . ASP A 1 72 ? 5.688 -12.809 1.767 1.00 90.19 72 ASP A CA 1
ATOM 566 C C . ASP A 1 72 ? 4.734 -13.633 2.664 1.00 90.19 72 ASP A C 1
ATOM 568 O O . ASP A 1 72 ? 4.903 -14.837 2.878 1.00 90.19 72 ASP A O 1
ATOM 572 N N . GLN A 1 73 ? 3.682 -12.993 3.186 1.00 90.44 73 GLN A N 1
ATOM 573 C CA . GLN A 1 73 ? 2.648 -13.678 3.960 1.00 90.44 73 GLN A CA 1
ATOM 574 C C . GLN A 1 73 ? 1.733 -14.487 3.032 1.00 90.44 73 GLN A C 1
ATOM 576 O O . GLN A 1 73 ? 0.976 -13.921 2.248 1.00 90.44 73 GLN A O 1
ATOM 581 N N . ASP A 1 74 ? 1.750 -15.812 3.172 1.00 86.56 74 ASP A N 1
ATOM 582 C CA . ASP A 1 74 ? 1.034 -16.727 2.284 1.00 86.56 74 ASP A CA 1
ATOM 583 C C . ASP A 1 74 ? -0.101 -17.476 3.010 1.00 86.56 74 ASP A C 1
ATOM 585 O O . ASP A 1 74 ? 0.030 -17.958 4.142 1.00 86.56 74 ASP A O 1
ATOM 589 N N . VAL A 1 75 ? -1.258 -17.561 2.352 1.00 86.25 75 VAL A N 1
ATOM 590 C CA . VAL A 1 75 ? -2.448 -18.238 2.889 1.00 86.25 75 VAL A CA 1
ATOM 591 C C . VAL A 1 75 ? -2.346 -19.761 2.747 1.00 86.25 75 VAL A C 1
ATOM 593 O O . VAL A 1 75 ? -2.738 -20.484 3.662 1.00 86.25 75 VAL A O 1
ATOM 596 N N . VAL A 1 76 ? -1.805 -20.253 1.631 1.00 87.06 76 VAL A N 1
ATOM 597 C CA . VAL A 1 76 ? -1.687 -21.680 1.287 1.00 87.06 76 VAL A CA 1
ATOM 598 C C . VAL A 1 76 ? -0.653 -22.374 2.170 1.00 87.06 76 VAL A C 1
ATOM 600 O O . VAL A 1 76 ? -0.899 -23.475 2.660 1.00 87.06 76 VAL A O 1
ATOM 603 N N . LEU A 1 77 ? 0.473 -21.713 2.435 1.00 88.19 77 LEU A N 1
ATOM 604 C CA . LEU A 1 77 ? 1.508 -22.191 3.355 1.00 88.19 77 LEU A CA 1
ATOM 605 C C . LEU A 1 77 ? 1.106 -22.035 4.829 1.00 88.19 77 LEU A C 1
ATOM 607 O O . LEU A 1 77 ? 1.826 -22.474 5.725 1.00 88.19 77 LEU A O 1
ATOM 611 N N . GLY A 1 78 ? -0.056 -21.432 5.097 1.00 87.19 78 GLY A N 1
ATOM 612 C CA . GLY A 1 78 ? -0.606 -21.319 6.437 1.00 87.19 78 GLY A CA 1
ATOM 613 C C . GLY A 1 78 ? 0.200 -20.389 7.340 1.00 87.19 78 GLY A C 1
ATOM 614 O O . GLY A 1 78 ? 0.211 -20.610 8.552 1.00 87.19 78 GLY A O 1
ATOM 615 N N . SER A 1 79 ? 0.832 -19.344 6.796 1.00 85.81 79 SER A N 1
ATOM 616 C CA . SER A 1 79 ? 1.725 -18.435 7.532 1.00 85.81 79 SER A CA 1
ATOM 617 C C . SER A 1 79 ? 1.058 -17.824 8.777 1.00 85.81 79 SER A C 1
ATOM 619 O O . SER A 1 79 ? 1.685 -17.653 9.822 1.00 85.81 79 SER A O 1
ATOM 621 N N . MET A 1 80 ? -0.259 -17.582 8.733 1.00 88.75 80 MET A N 1
ATOM 622 C CA . MET A 1 80 ? -1.018 -17.063 9.881 1.00 88.75 80 MET A CA 1
ATOM 623 C C . MET A 1 80 ? -1.172 -18.065 11.037 1.00 88.75 80 MET A C 1
ATOM 625 O O . MET A 1 80 ? -1.480 -17.652 12.154 1.00 88.75 80 MET A O 1
ATOM 629 N N . THR A 1 81 ? -0.970 -19.366 10.814 1.00 90.06 81 THR A N 1
ATOM 630 C CA . THR A 1 81 ? -1.127 -20.421 11.838 1.00 90.06 81 THR A CA 1
ATOM 631 C C . THR A 1 81 ? -0.133 -20.255 12.988 1.00 90.06 81 THR A C 1
ATOM 633 O O . THR A 1 81 ? -0.470 -20.521 14.138 1.00 90.06 81 THR A O 1
ATOM 636 N N . ALA A 1 82 ? 1.065 -19.733 12.712 1.00 89.94 82 ALA A N 1
ATOM 637 C CA . ALA A 1 82 ? 2.058 -19.425 13.741 1.00 89.94 82 ALA A CA 1
ATOM 638 C C . ALA A 1 82 ? 1.750 -18.124 14.521 1.00 89.94 82 ALA A C 1
ATOM 640 O O . ALA A 1 82 ? 2.361 -17.853 15.553 1.00 89.94 82 ALA A O 1
ATOM 641 N N . MET A 1 83 ? 0.784 -17.314 14.069 1.00 90.12 83 MET A N 1
ATOM 642 C CA . MET A 1 83 ? 0.505 -15.963 14.577 1.00 90.12 83 MET A CA 1
ATOM 643 C C . MET A 1 83 ? -0.789 -15.901 15.405 1.00 90.12 83 MET A C 1
ATOM 645 O O . MET A 1 83 ? -1.650 -15.043 15.198 1.00 90.12 83 MET A O 1
ATOM 649 N N . ASN A 1 84 ? -0.932 -16.801 16.383 1.00 92.25 84 ASN A N 1
ATOM 650 C CA . ASN A 1 84 ? -2.159 -16.945 17.183 1.00 92.25 84 ASN A CA 1
ATOM 651 C C . ASN A 1 84 ? -2.624 -15.644 17.856 1.00 92.25 84 ASN A C 1
ATOM 653 O O . ASN A 1 84 ? -3.817 -15.339 17.854 1.00 92.25 84 ASN A O 1
ATOM 657 N N . LYS A 1 85 ? -1.693 -14.838 18.386 1.00 92.75 85 LYS A N 1
ATOM 658 C CA . LYS A 1 85 ? -2.026 -13.537 18.992 1.00 92.75 85 LYS A CA 1
ATOM 659 C C . LYS A 1 85 ? -2.597 -12.564 17.962 1.00 92.75 85 LYS A C 1
ATOM 661 O O . LYS A 1 85 ? -3.585 -11.899 18.249 1.00 92.75 85 LYS A O 1
ATOM 666 N N . THR A 1 86 ? -2.018 -12.512 16.766 1.00 90.94 86 THR A N 1
ATOM 667 C CA . THR A 1 86 ? -2.487 -11.655 15.670 1.00 90.94 86 THR A CA 1
ATOM 668 C C . THR A 1 86 ? -3.882 -12.070 15.216 1.00 90.94 86 THR A C 1
ATOM 670 O O . THR A 1 86 ? -4.771 -11.227 15.132 1.00 90.94 86 THR A O 1
ATOM 673 N N . ARG A 1 87 ? -4.120 -13.373 15.018 1.00 89.75 87 ARG A N 1
ATOM 674 C CA . ARG A 1 87 ? -5.450 -13.902 14.666 1.00 89.75 87 ARG A CA 1
ATOM 675 C C . ARG A 1 87 ? -6.499 -13.567 15.723 1.00 89.75 87 ARG A C 1
ATOM 677 O O . ARG A 1 87 ? -7.602 -13.146 15.388 1.00 89.75 87 ARG A O 1
ATOM 684 N N . PHE A 1 88 ? -6.152 -13.717 16.999 1.00 91.00 88 PHE A N 1
ATOM 685 C CA . PHE A 1 88 ? -7.055 -13.384 18.093 1.00 91.00 88 PHE A CA 1
ATOM 686 C C . PHE A 1 88 ? -7.329 -11.877 18.170 1.00 91.00 88 PHE A C 1
ATOM 688 O O . PHE A 1 88 ? -8.484 -11.463 18.162 1.00 91.00 88 PHE A O 1
ATOM 695 N N . HIS A 1 89 ? -6.298 -11.035 18.222 1.00 90.25 89 HIS A N 1
ATOM 696 C CA . HIS A 1 89 ? -6.485 -9.602 18.449 1.00 90.25 89 HIS A CA 1
ATOM 697 C C . HIS A 1 89 ? -6.982 -8.833 17.223 1.00 90.25 89 HIS A C 1
ATOM 699 O O . HIS A 1 89 ? -7.770 -7.912 17.408 1.00 90.25 89 HIS A O 1
ATOM 705 N N . LEU A 1 90 ? -6.542 -9.184 16.011 1.00 89.31 90 LEU A N 1
ATOM 706 C CA . LEU A 1 90 ? -6.904 -8.466 14.782 1.00 89.31 90 LEU A CA 1
ATOM 707 C C . LEU A 1 90 ? -7.992 -9.184 13.983 1.00 89.31 90 LEU A C 1
ATOM 709 O O . LEU A 1 90 ? -8.925 -8.534 13.532 1.00 89.31 90 LEU A O 1
ATOM 713 N N . GLY A 1 91 ? -7.910 -10.510 13.849 1.00 87.12 91 GLY A N 1
ATOM 714 C CA . GLY A 1 91 ? -8.908 -11.289 13.107 1.00 87.12 91 GLY A CA 1
ATOM 715 C C . GLY A 1 91 ? -10.255 -11.336 13.830 1.00 87.12 91 GLY A C 1
ATOM 716 O O . GLY A 1 91 ? -11.257 -10.855 13.318 1.00 87.12 91 GLY A O 1
ATOM 717 N N . SER A 1 92 ? -10.282 -11.847 15.068 1.00 88.56 92 SER A N 1
ATOM 718 C CA . SER A 1 92 ? -11.553 -12.076 15.787 1.00 88.56 92 SER A CA 1
ATOM 719 C C . SER A 1 92 ? -12.242 -10.816 16.325 1.00 88.56 92 SER A C 1
ATOM 721 O O . SER A 1 92 ? -13.422 -10.859 16.665 1.00 88.56 92 SER A O 1
ATOM 723 N N . ARG A 1 93 ? -11.509 -9.703 16.443 1.00 91.50 93 ARG A N 1
ATOM 724 C CA . ARG A 1 93 ? -12.024 -8.426 16.975 1.00 91.50 93 ARG A CA 1
ATOM 725 C C . ARG A 1 93 ? -12.090 -7.321 15.924 1.00 91.50 93 ARG A C 1
ATOM 727 O O . ARG A 1 93 ? -12.485 -6.206 16.254 1.00 91.50 93 ARG A O 1
ATOM 734 N N . GLY A 1 94 ? -11.658 -7.613 14.702 1.00 88.81 94 GLY A N 1
ATOM 735 C CA . GLY A 1 94 ? -11.660 -6.688 13.580 1.00 88.81 94 GLY A CA 1
ATOM 736 C C . GLY A 1 94 ? -12.563 -7.177 12.456 1.00 88.81 94 GLY A C 1
ATOM 737 O O . GLY A 1 94 ? -13.485 -7.962 12.667 1.00 88.81 94 GLY A O 1
ATOM 738 N N . ALA A 1 95 ? -12.278 -6.692 11.253 1.00 90.12 95 ALA A N 1
ATOM 739 C CA . ALA A 1 95 ? -12.873 -7.186 10.023 1.00 90.12 95 ALA A CA 1
ATOM 740 C C . ALA A 1 95 ? -11.818 -7.974 9.239 1.00 90.12 95 ALA A C 1
ATOM 742 O O . ALA A 1 95 ? -10.696 -7.499 9.055 1.00 90.12 95 ALA A O 1
ATOM 743 N N . GLU A 1 96 ? -12.188 -9.163 8.771 1.00 88.75 96 GLU A N 1
ATOM 744 C CA . GLU A 1 96 ? -11.348 -10.011 7.927 1.00 88.75 96 GLU A CA 1
ATOM 745 C C . GLU A 1 96 ? -11.896 -10.024 6.499 1.00 88.75 96 GLU A C 1
ATOM 747 O O . GLU A 1 96 ? -13.081 -10.271 6.269 1.00 88.75 96 GLU A O 1
ATOM 752 N N . PHE A 1 97 ? -11.018 -9.771 5.531 1.00 90.31 97 PHE A N 1
ATOM 753 C CA . PHE A 1 97 ? -11.348 -9.835 4.114 1.00 90.31 97 PHE A CA 1
ATOM 754 C C . PHE A 1 97 ? -10.880 -11.179 3.567 1.00 90.31 97 PHE A C 1
ATOM 756 O O . PHE A 1 97 ? -9.691 -11.390 3.353 1.00 90.31 97 PHE A O 1
ATOM 763 N N . THR A 1 98 ? -11.825 -12.087 3.326 1.00 88.94 98 THR A N 1
ATOM 764 C CA . THR A 1 98 ? -11.534 -13.423 2.776 1.00 88.94 98 THR A CA 1
ATOM 765 C C . THR A 1 98 ? -11.138 -13.389 1.300 1.00 88.94 98 THR A C 1
ATOM 767 O O . THR A 1 98 ? -10.519 -14.326 0.809 1.00 88.94 98 THR A O 1
ATOM 770 N N . ASN A 1 99 ? -11.478 -12.301 0.602 1.00 90.62 99 ASN A N 1
ATOM 771 C CA . ASN A 1 99 ? -11.121 -12.047 -0.789 1.00 90.62 99 ASN A CA 1
ATOM 772 C C . ASN A 1 99 ? -10.385 -10.705 -0.876 1.00 90.62 99 ASN A C 1
ATOM 774 O O . ASN A 1 99 ? -10.999 -9.661 -1.099 1.00 90.62 99 ASN A O 1
ATOM 778 N N . ALA A 1 100 ? -9.076 -10.742 -0.642 1.00 89.12 100 ALA A N 1
ATOM 779 C CA . ALA A 1 100 ? -8.180 -9.593 -0.692 1.00 89.12 100 ALA A CA 1
ATOM 780 C C . ALA A 1 100 ? -7.012 -9.902 -1.631 1.00 89.12 100 ALA A C 1
ATOM 782 O O . ALA A 1 100 ? -6.411 -10.970 -1.562 1.00 89.12 100 ALA A O 1
ATOM 783 N N . PHE A 1 101 ? -6.698 -8.975 -2.530 1.00 90.12 101 PHE A N 1
ATOM 784 C CA . PHE A 1 101 ? -6.006 -9.302 -3.771 1.00 90.12 101 PHE A CA 1
ATOM 785 C C . PHE A 1 101 ? -4.862 -8.320 -4.063 1.00 90.12 101 PHE A C 1
ATOM 787 O O . PHE A 1 101 ? -5.082 -7.113 -4.035 1.00 90.12 101 PHE A O 1
ATOM 794 N N . VAL A 1 102 ? -3.652 -8.828 -4.357 1.00 90.25 102 VAL A N 1
ATOM 795 C CA . VAL A 1 102 ? -2.553 -8.001 -4.896 1.00 90.25 102 VAL A CA 1
ATOM 796 C C . VAL A 1 102 ? -2.789 -7.726 -6.371 1.00 90.25 102 VAL A C 1
ATOM 798 O O . VAL A 1 102 ? -3.234 -8.596 -7.113 1.00 90.25 102 VAL A O 1
ATOM 801 N N . THR A 1 103 ? -2.422 -6.527 -6.810 1.00 89.94 103 THR A N 1
ATOM 802 C CA . THR A 1 103 ? -2.379 -6.171 -8.234 1.00 89.94 103 THR A CA 1
ATOM 803 C C . THR A 1 103 ? -1.204 -6.837 -8.945 1.00 89.94 103 THR A C 1
ATOM 805 O O . THR A 1 103 ? -1.276 -7.129 -10.137 1.00 89.94 103 THR A O 1
ATOM 808 N N . THR A 1 104 ? -0.094 -7.058 -8.239 1.00 92.06 104 THR A N 1
ATOM 809 C CA . THR A 1 104 ? 1.122 -7.675 -8.772 1.00 92.06 104 THR A CA 1
ATOM 810 C C . THR A 1 104 ? 1.852 -8.416 -7.652 1.00 92.06 104 THR A C 1
ATOM 812 O O . THR A 1 104 ? 2.132 -7.806 -6.621 1.00 92.06 104 THR A O 1
ATOM 815 N N . PRO A 1 105 ? 2.195 -9.704 -7.826 1.00 91.31 105 PRO A N 1
ATOM 816 C CA . PRO A 1 105 ? 2.816 -10.533 -6.791 1.00 91.31 105 PRO A CA 1
ATOM 817 C C . PRO A 1 105 ? 4.336 -10.309 -6.705 1.00 91.31 105 PRO A C 1
ATOM 819 O O . PRO A 1 105 ? 5.132 -11.242 -6.751 1.00 91.31 105 PRO A O 1
ATOM 822 N N . MET A 1 106 ? 4.752 -9.047 -6.642 1.00 92.69 106 MET A N 1
ATOM 823 C CA . MET A 1 106 ? 6.141 -8.637 -6.455 1.00 92.69 106 MET A CA 1
ATOM 824 C C . MET A 1 106 ? 6.180 -7.501 -5.432 1.00 92.69 106 MET A C 1
ATOM 826 O O . MET A 1 106 ? 5.362 -6.584 -5.475 1.00 92.69 106 MET A O 1
ATOM 830 N N . CYS A 1 107 ? 7.136 -7.564 -4.511 1.00 91.69 107 CYS A N 1
ATOM 831 C CA . CYS A 1 107 ? 7.220 -6.703 -3.336 1.00 91.69 107 CYS A CA 1
ATOM 832 C C . CYS A 1 107 ? 7.168 -5.192 -3.648 1.00 91.69 107 CYS A C 1
ATOM 834 O O . CYS A 1 107 ? 6.343 -4.473 -3.090 1.00 91.69 107 CYS A O 1
ATOM 836 N N . CYS A 1 108 ? 8.015 -4.696 -4.550 1.00 92.69 108 CYS A N 1
ATOM 837 C CA . CYS A 1 108 ? 8.082 -3.287 -4.935 1.00 92.69 108 CYS A CA 1
ATOM 838 C C . CYS A 1 108 ? 6.827 -2.781 -5.656 1.00 92.69 108 CYS A C 1
ATOM 840 O O . CYS A 1 108 ? 6.211 -1.853 -5.137 1.00 92.69 108 CYS A O 1
ATOM 842 N N . PRO A 1 109 ? 6.377 -3.375 -6.778 1.00 94.00 109 PRO A N 1
ATOM 843 C CA . PRO A 1 109 ? 5.137 -2.947 -7.428 1.00 94.00 109 PRO A CA 1
ATOM 844 C C . PRO A 1 109 ? 3.917 -3.064 -6.510 1.00 94.00 109 PRO A C 1
ATOM 846 O O .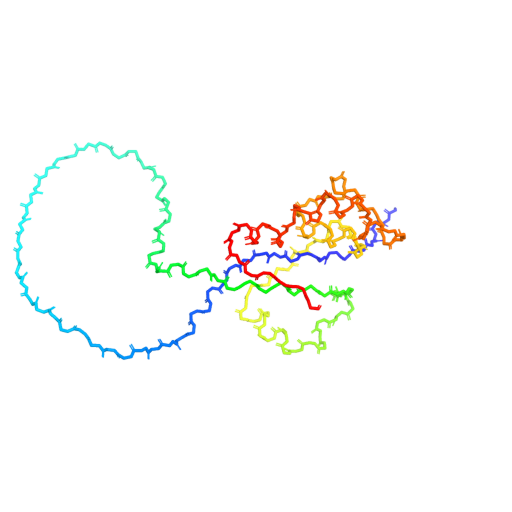 PRO A 1 109 ? 3.077 -2.168 -6.516 1.00 94.00 109 PRO A O 1
ATOM 849 N N . SER A 1 110 ? 3.830 -4.118 -5.690 1.00 94.38 110 SER A N 1
ATOM 850 C CA . SER A 1 110 ? 2.741 -4.284 -4.721 1.00 94.38 110 SER A CA 1
ATOM 851 C C . SER A 1 110 ? 2.732 -3.148 -3.697 1.00 94.38 110 SER A C 1
ATOM 853 O O . SER A 1 110 ? 1.720 -2.466 -3.543 1.00 94.38 110 SER A O 1
ATOM 855 N N . ARG A 1 111 ? 3.876 -2.859 -3.057 1.00 93.50 111 ARG A N 1
ATOM 856 C CA . ARG A 1 111 ? 4.010 -1.737 -2.111 1.00 93.50 111 ARG A CA 1
ATOM 857 C C . ARG A 1 111 ? 3.682 -0.400 -2.763 1.00 93.50 111 ARG A C 1
ATOM 859 O O . ARG A 1 111 ? 2.930 0.385 -2.191 1.00 93.50 111 ARG A O 1
ATOM 866 N N . SER A 1 112 ? 4.185 -0.165 -3.970 1.00 94.19 112 SER A N 1
ATOM 867 C CA . SER A 1 112 ? 3.878 1.035 -4.740 1.00 94.19 112 SER A CA 1
ATOM 868 C C . SER A 1 112 ? 2.380 1.180 -5.004 1.00 94.19 112 SER A C 1
ATOM 870 O O . SER A 1 112 ? 1.832 2.264 -4.799 1.00 94.19 112 SER A O 1
ATOM 872 N N . SER A 1 113 ? 1.697 0.092 -5.373 1.00 95.38 113 SER A N 1
ATOM 873 C CA . SER A 1 113 ? 0.243 0.080 -5.561 1.00 95.38 113 SER A CA 1
ATOM 874 C C . SER A 1 113 ? -0.515 0.363 -4.258 1.00 95.38 113 SER A C 1
ATOM 876 O O . SER A 1 113 ? -1.446 1.166 -4.261 1.00 95.38 113 SER A O 1
ATOM 878 N N . ILE A 1 114 ? -0.103 -0.229 -3.130 1.00 95.25 114 ILE A N 1
ATOM 879 C CA . ILE A 1 114 ? -0.715 0.009 -1.807 1.00 95.25 114 ILE A CA 1
ATOM 880 C C . ILE A 1 114 ? -0.583 1.477 -1.395 1.00 95.25 114 ILE A C 1
ATOM 882 O O . ILE A 1 114 ? -1.550 2.085 -0.939 1.00 95.25 114 ILE A O 1
ATOM 886 N N . LEU A 1 115 ? 0.616 2.043 -1.537 1.00 94.12 115 LEU A N 1
ATOM 887 C CA . LEU A 1 115 ? 0.919 3.390 -1.064 1.00 94.12 115 LEU A CA 1
ATOM 888 C C . LEU A 1 115 ? 0.278 4.472 -1.935 1.00 94.12 115 LEU A C 1
ATOM 890 O O . LEU A 1 115 ? -0.152 5.490 -1.408 1.00 94.12 115 LEU A O 1
ATOM 894 N N . THR A 1 116 ? 0.200 4.271 -3.248 1.00 94.94 116 THR A N 1
ATOM 895 C CA . THR A 1 116 ? -0.327 5.283 -4.184 1.00 94.94 116 THR A CA 1
ATOM 896 C C . THR A 1 116 ? -1.808 5.095 -4.507 1.00 94.94 116 THR A C 1
ATOM 898 O O . THR A 1 116 ? -2.453 6.017 -5.000 1.00 94.94 116 THR A O 1
ATOM 901 N N . GLY A 1 117 ? -2.357 3.899 -4.273 1.00 95.06 117 GLY A N 1
ATOM 902 C CA . GLY A 1 117 ? -3.687 3.516 -4.748 1.00 95.06 117 GLY A CA 1
ATOM 903 C C . GLY A 1 117 ? -3.771 3.347 -6.271 1.00 95.06 117 GLY A C 1
ATOM 904 O O . GLY A 1 117 ? -4.869 3.339 -6.826 1.00 95.06 117 GLY A O 1
ATOM 905 N N . GLN A 1 118 ? -2.634 3.244 -6.964 1.00 95.19 118 GLN A N 1
ATOM 906 C CA . GLN A 1 118 ? -2.561 3.131 -8.419 1.00 95.19 118 GLN A CA 1
ATOM 907 C C . GLN A 1 118 ? -2.136 1.726 -8.859 1.00 95.19 118 GLN A C 1
ATOM 909 O O . GLN A 1 118 ? -1.435 1.024 -8.143 1.00 95.19 118 GLN A O 1
ATOM 914 N N . TYR A 1 119 ? -2.517 1.321 -10.071 1.00 95.75 119 TYR A N 1
ATOM 915 C CA . TYR A 1 119 ? -1.983 0.112 -10.701 1.00 95.75 119 TYR A CA 1
ATOM 916 C C . TYR A 1 119 ? -0.565 0.332 -11.245 1.00 95.75 119 TYR A C 1
ATOM 918 O O . TYR A 1 119 ? -0.175 1.456 -11.563 1.00 95.75 119 TYR A O 1
ATOM 926 N N . VAL A 1 120 ? 0.162 -0.768 -11.462 1.00 94.38 120 VAL A N 1
ATOM 927 C CA . VAL A 1 120 ? 1.548 -0.778 -11.964 1.00 94.38 120 VAL A CA 1
ATOM 928 C C . VAL A 1 120 ? 1.764 0.040 -13.236 1.00 94.38 120 VAL A C 1
ATOM 930 O O . VAL A 1 120 ? 2.773 0.727 -13.356 1.00 94.38 120 VAL A O 1
ATOM 933 N N . HIS A 1 121 ? 0.808 0.046 -14.166 1.00 94.19 121 HIS A N 1
ATOM 934 C CA . HIS A 1 121 ? 0.924 0.829 -15.401 1.00 94.19 121 HIS A CA 1
ATOM 935 C C . HIS A 1 121 ? 0.882 2.353 -15.181 1.00 94.19 121 HIS A C 1
ATOM 937 O O . HIS A 1 121 ? 1.328 3.092 -16.053 1.00 94.19 121 HIS A O 1
ATOM 943 N N . ASN A 1 122 ? 0.377 2.820 -14.035 1.00 94.00 122 ASN A N 1
ATOM 944 C CA . ASN A 1 122 ? 0.294 4.242 -13.694 1.00 94.00 122 ASN A CA 1
ATOM 945 C C . ASN A 1 122 ? 1.506 4.706 -12.883 1.00 94.00 122 ASN A C 1
ATOM 947 O O . ASN A 1 122 ? 2.073 5.748 -13.189 1.00 94.00 122 ASN A O 1
ATOM 951 N N . HIS A 1 123 ? 1.925 3.923 -11.882 1.00 92.88 123 HIS A N 1
ATOM 952 C CA . HIS A 1 123 ? 3.062 4.288 -11.030 1.00 92.88 123 HIS A CA 1
ATOM 953 C C . HIS A 1 123 ? 4.420 3.786 -11.560 1.00 92.88 123 HIS A C 1
ATOM 955 O O . HIS A 1 123 ? 5.451 4.098 -10.978 1.00 92.88 123 HIS A O 1
ATOM 961 N N . GLN A 1 124 ? 4.426 2.982 -12.631 1.00 92.50 124 GLN A N 1
ATOM 962 C CA . GLN A 1 124 ? 5.601 2.579 -13.423 1.00 92.50 124 GLN A CA 1
ATOM 963 C C . GLN A 1 124 ? 6.733 1.848 -12.669 1.00 92.50 124 GLN A C 1
ATOM 965 O O . GLN A 1 124 ? 7.854 1.732 -13.160 1.00 92.50 124 GLN A O 1
ATOM 970 N N . VAL A 1 125 ? 6.435 1.277 -11.502 1.00 92.81 125 VAL A N 1
ATOM 971 C CA . VAL A 1 125 ? 7.344 0.371 -10.779 1.00 92.81 125 VAL A CA 1
ATOM 972 C C . VAL A 1 125 ? 6.993 -1.036 -11.220 1.00 92.81 125 VAL A C 1
ATOM 974 O O . VAL A 1 125 ? 5.942 -1.533 -10.837 1.00 92.81 125 VAL A O 1
ATOM 977 N N . PHE A 1 126 ? 7.834 -1.662 -12.043 1.00 92.25 126 PHE A N 1
ATOM 978 C CA . PHE A 1 126 ? 7.512 -2.942 -12.692 1.00 92.25 126 PHE A CA 1
ATOM 979 C C . PHE A 1 126 ? 8.217 -4.155 -12.078 1.00 92.25 126 PHE A C 1
ATOM 981 O O . PHE A 1 126 ? 7.818 -5.286 -12.342 1.00 92.25 126 PHE A O 1
ATOM 988 N N . SER A 1 127 ? 9.270 -3.944 -11.288 1.00 90.12 127 SER A N 1
ATOM 989 C CA . SER A 1 127 ? 10.138 -5.017 -10.799 1.00 90.12 127 SER A CA 1
ATOM 990 C C . SER A 1 127 ? 10.701 -4.707 -9.413 1.00 90.12 127 SER A C 1
ATOM 992 O O . SER A 1 127 ? 10.709 -3.559 -8.972 1.00 90.12 127 SER A O 1
ATOM 994 N N . ASN A 1 128 ? 11.191 -5.753 -8.747 1.00 86.81 128 ASN A N 1
ATOM 995 C CA . ASN A 1 128 ? 11.987 -5.666 -7.519 1.00 86.81 128 ASN A CA 1
ATOM 996 C C . ASN A 1 128 ? 13.482 -5.434 -7.791 1.00 86.81 128 ASN A C 1
ATOM 998 O O . ASN A 1 128 ? 14.243 -5.201 -6.859 1.00 86.81 128 ASN A O 1
ATOM 1002 N N . ILE A 1 129 ? 13.918 -5.598 -9.042 1.00 81.00 129 ILE A N 1
ATOM 1003 C CA . ILE A 1 129 ? 15.331 -5.555 -9.423 1.00 81.00 129 ILE A CA 1
ATOM 1004 C C . ILE A 1 129 ? 15.703 -4.135 -9.837 1.00 81.00 129 ILE A C 1
ATOM 1006 O O . ILE A 1 129 ? 14.966 -3.501 -10.586 1.00 81.00 129 ILE A O 1
ATOM 1010 N N . GLY A 1 130 ? 16.881 -3.679 -9.417 1.00 76.06 130 GLY A N 1
ATOM 1011 C CA . GLY A 1 130 ? 17.348 -2.323 -9.683 1.00 76.06 130 GLY A CA 1
ATOM 1012 C C . GLY A 1 130 ? 16.711 -1.323 -8.727 1.00 76.06 130 GLY A C 1
ATOM 1013 O O . GLY A 1 130 ? 16.253 -1.683 -7.645 1.00 76.06 130 GLY A O 1
ATOM 1014 N N . GLU A 1 131 ? 16.690 -0.057 -9.123 1.00 74.94 131 GLU A N 1
ATOM 1015 C CA . GLU A 1 131 ? 16.299 1.018 -8.216 1.00 74.94 131 GLU A CA 1
ATOM 1016 C C . GLU A 1 131 ? 14.800 1.324 -8.231 1.00 74.94 131 GLU A C 1
ATOM 1018 O O . GLU A 1 131 ? 14.409 2.231 -7.533 1.00 74.94 131 GLU A O 1
ATOM 1023 N N . TYR A 1 132 ? 13.910 0.601 -8.925 1.00 80.56 132 TYR A N 1
ATOM 1024 C CA . TYR A 1 132 ? 12.515 1.054 -9.131 1.00 80.56 132 TYR A CA 1
ATOM 1025 C C . TYR A 1 132 ? 11.788 1.594 -7.884 1.00 80.56 132 TYR A C 1
ATOM 1027 O O . TYR A 1 132 ? 11.183 2.659 -7.941 1.00 80.56 132 TYR A O 1
ATOM 1035 N N . CYS A 1 133 ? 11.871 0.894 -6.756 1.00 74.94 133 CYS A N 1
ATOM 1036 C CA . CYS A 1 133 ? 11.206 1.252 -5.496 1.00 74.94 133 CYS A CA 1
ATOM 1037 C C . CYS A 1 133 ? 11.928 2.343 -4.682 1.00 74.94 133 CYS A C 1
ATOM 1039 O O . CYS A 1 133 ? 11.374 2.829 -3.702 1.00 74.94 133 CYS A O 1
ATOM 1041 N N . GLY A 1 134 ? 13.145 2.720 -5.074 1.00 83.12 134 GLY A N 1
ATOM 1042 C CA . GLY A 1 134 ? 13.935 3.806 -4.487 1.00 83.12 134 GLY A CA 1
ATOM 1043 C C . GLY A 1 134 ? 14.521 4.756 -5.533 1.00 83.12 134 GLY A C 1
ATOM 1044 O O . GLY A 1 134 ? 15.448 5.496 -5.220 1.00 83.12 134 GLY A O 1
ATOM 1045 N N . SER A 1 135 ? 14.002 4.702 -6.760 1.00 88.25 135 SER A N 1
ATOM 1046 C CA . SER A 1 135 ? 14.531 5.395 -7.931 1.00 88.25 135 SER A CA 1
ATOM 1047 C C . SER A 1 135 ? 14.256 6.877 -7.807 1.00 88.25 135 SER A C 1
ATOM 1049 O O . SER A 1 135 ? 13.304 7.287 -7.135 1.00 88.25 135 SER A O 1
ATOM 1051 N N . ASP A 1 136 ? 15.054 7.688 -8.488 1.00 90.31 136 ASP A N 1
ATOM 1052 C CA . ASP A 1 136 ? 14.809 9.124 -8.536 1.00 90.31 136 ASP A CA 1
ATOM 1053 C C . ASP A 1 136 ? 13.410 9.421 -9.101 1.00 90.31 136 ASP A C 1
ATOM 1055 O O . ASP A 1 136 ? 12.698 10.274 -8.567 1.00 90.31 136 ASP A O 1
ATOM 1059 N N . GLU A 1 137 ? 12.945 8.660 -10.096 1.00 88.31 137 GLU A N 1
ATOM 1060 C CA . GLU A 1 137 ? 11.589 8.775 -10.639 1.00 88.31 137 GLU A CA 1
ATOM 1061 C C . GLU A 1 137 ? 10.509 8.490 -9.585 1.00 88.31 137 GLU A C 1
ATOM 1063 O O . GLU A 1 137 ? 9.521 9.225 -9.496 1.00 88.31 137 GLU A O 1
ATOM 1068 N N . TRP A 1 138 ? 10.696 7.455 -8.760 1.00 90.81 138 TRP A N 1
ATOM 1069 C CA . TRP A 1 138 ? 9.774 7.140 -7.667 1.00 90.81 138 TRP A CA 1
ATOM 1070 C C . TRP A 1 138 ? 9.738 8.259 -6.621 1.00 90.81 138 TRP A C 1
ATOM 1072 O O . TRP A 1 138 ? 8.659 8.736 -6.254 1.00 90.81 138 TRP A O 1
ATOM 1082 N N . ARG A 1 139 ? 10.920 8.712 -6.190 1.00 91.19 139 ARG A N 1
ATOM 1083 C CA . ARG A 1 139 ? 11.101 9.728 -5.143 1.00 91.19 139 ARG A CA 1
ATOM 1084 C C . ARG A 1 139 ? 10.536 11.086 -5.541 1.00 91.19 139 ARG A C 1
ATOM 1086 O O . ARG A 1 139 ? 9.960 11.793 -4.718 1.00 91.19 139 ARG A O 1
ATOM 1093 N N . MET A 1 140 ? 10.697 11.460 -6.808 1.00 91.00 140 MET A N 1
ATOM 1094 C CA . MET A 1 140 ? 10.238 12.750 -7.328 1.00 91.00 140 MET A CA 1
ATOM 1095 C C . MET A 1 140 ? 8.761 12.759 -7.735 1.00 91.00 140 MET A C 1
ATOM 1097 O O . MET A 1 140 ? 8.208 13.835 -7.959 1.00 91.00 140 MET A O 1
ATOM 1101 N N . GLY A 1 141 ? 8.115 11.596 -7.845 1.00 92.44 141 GLY A N 1
ATOM 1102 C CA . GLY A 1 141 ? 6.725 11.492 -8.282 1.00 92.44 141 GLY A CA 1
ATOM 1103 C C . GLY A 1 141 ? 5.853 10.738 -7.278 1.00 92.44 141 GLY A C 1
ATOM 1104 O O . GLY A 1 141 ? 5.316 11.363 -6.360 1.00 92.44 141 GLY A O 1
ATOM 1105 N N . PRO A 1 142 ? 5.662 9.418 -7.448 1.00 92.69 142 PRO A N 1
ATOM 1106 C CA . PRO A 1 142 ? 4.771 8.614 -6.612 1.00 92.69 142 PRO A CA 1
ATOM 1107 C C . PRO A 1 142 ? 4.980 8.745 -5.099 1.00 92.69 142 PRO A C 1
ATOM 1109 O O . PRO A 1 142 ? 4.004 8.725 -4.351 1.00 92.69 142 PRO A O 1
ATOM 1112 N N . GLU A 1 143 ? 6.218 8.910 -4.629 1.00 92.06 143 GLU A N 1
ATOM 1113 C CA . GLU A 1 143 ? 6.505 9.076 -3.202 1.00 92.06 143 GLU A CA 1
ATOM 1114 C C . GLU A 1 143 ? 5.890 10.362 -2.628 1.00 92.06 143 GLU A C 1
ATOM 1116 O O . GLU A 1 143 ? 5.414 10.374 -1.495 1.00 92.06 143 GLU A O 1
ATOM 1121 N N . LEU A 1 144 ? 5.806 11.430 -3.423 1.00 92.06 144 LEU A N 1
ATOM 1122 C CA . LEU A 1 144 ? 5.187 12.689 -3.004 1.00 92.06 144 LEU A CA 1
ATOM 1123 C C . LEU A 1 144 ? 3.653 12.612 -2.977 1.00 92.06 144 LEU A C 1
ATOM 1125 O O . LEU A 1 144 ? 3.004 13.401 -2.287 1.00 92.06 144 LEU A O 1
ATOM 1129 N N . ALA A 1 145 ? 3.064 11.659 -3.699 1.00 92.81 145 ALA A N 1
ATOM 1130 C CA . ALA A 1 145 ? 1.622 11.469 -3.849 1.00 92.81 145 ALA A CA 1
ATOM 1131 C C . ALA A 1 145 ? 1.180 10.098 -3.315 1.00 92.81 145 ALA A C 1
ATOM 1133 O O . ALA A 1 145 ? 0.512 9.324 -4.004 1.00 92.81 145 ALA A O 1
ATOM 1134 N N . ASN A 1 146 ? 1.567 9.794 -2.076 1.00 93.44 146 ASN A N 1
ATOM 1135 C CA . ASN A 1 146 ? 1.255 8.532 -1.426 1.00 93.44 146 ASN A CA 1
ATOM 1136 C C . ASN A 1 146 ? 0.368 8.714 -0.187 1.00 93.44 146 ASN A C 1
ATOM 1138 O O . ASN A 1 146 ? 0.107 9.815 0.298 1.00 93.44 146 ASN A O 1
ATOM 1142 N N . PHE A 1 147 ? -0.103 7.594 0.347 1.00 94.62 147 PHE A N 1
ATOM 1143 C CA . PHE A 1 147 ? -0.961 7.526 1.518 1.00 94.62 147 PHE A CA 1
ATOM 1144 C C . PHE A 1 147 ? -0.417 8.335 2.708 1.00 94.62 147 PHE A C 1
ATOM 1146 O O 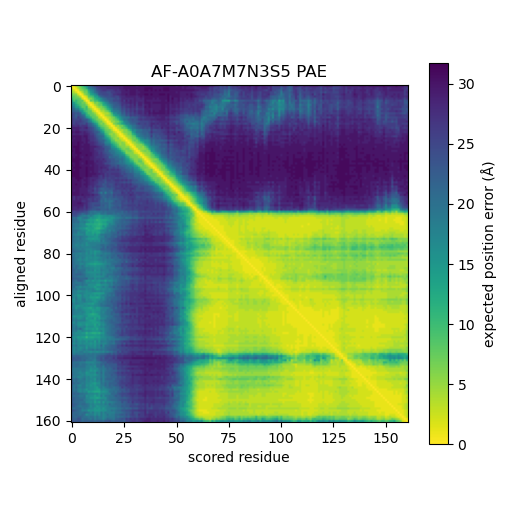. PHE A 1 147 ? -1.168 9.064 3.360 1.00 94.62 147 PHE A O 1
ATOM 1153 N N . GLY A 1 148 ? 0.889 8.253 2.967 1.00 94.62 148 GLY A N 1
ATOM 1154 C CA . GLY A 1 148 ? 1.559 9.009 4.019 1.00 94.62 148 GLY A CA 1
ATOM 1155 C C . GLY A 1 148 ? 1.518 10.515 3.771 1.00 94.62 148 GLY A C 1
ATOM 1156 O O . GLY A 1 148 ? 1.130 11.265 4.666 1.00 94.62 148 GLY A O 1
ATOM 1157 N N . THR A 1 149 ? 1.836 10.978 2.561 1.00 95.00 149 THR A N 1
ATOM 1158 C CA . THR A 1 149 ? 1.820 12.416 2.246 1.00 95.00 149 THR A CA 1
ATOM 1159 C C . THR A 1 149 ? 0.406 12.997 2.279 1.00 95.00 149 THR A C 1
ATOM 1161 O O . THR A 1 149 ? 0.202 14.096 2.801 1.00 95.00 149 THR A O 1
ATOM 1164 N N . TYR A 1 150 ? -0.607 12.235 1.854 1.00 95.31 150 TYR A N 1
ATOM 1165 C CA . TYR A 1 150 ? -2.008 12.633 2.018 1.00 95.31 150 TYR A CA 1
ATOM 1166 C C . TYR A 1 150 ? -2.407 12.770 3.493 1.00 95.31 150 TYR A C 1
ATOM 1168 O O . TYR A 1 150 ? -3.086 13.732 3.866 1.00 95.31 150 TYR A O 1
ATOM 1176 N N . LEU A 1 151 ? -1.960 11.855 4.357 1.00 95.50 151 LEU A N 1
ATOM 1177 C CA . LEU A 1 151 ? -2.185 11.966 5.798 1.00 95.50 151 LEU A CA 1
ATOM 1178 C C . LEU A 1 151 ? -1.459 13.172 6.410 1.00 95.50 151 LEU A C 1
ATOM 1180 O O . LEU A 1 151 ? -2.054 13.883 7.225 1.00 95.50 151 LEU A O 1
ATOM 1184 N N . GLN A 1 152 ? -0.218 13.449 6.004 1.00 95.25 152 GLN A N 1
ATOM 1185 C CA . GLN A 1 152 ? 0.507 14.653 6.428 1.00 95.25 152 GLN A CA 1
ATOM 1186 C C . GLN A 1 152 ? -0.264 15.924 6.052 1.00 95.25 152 GLN A C 1
ATOM 1188 O O . GLN A 1 152 ? -0.487 16.780 6.909 1.00 95.25 152 GLN A O 1
ATOM 1193 N N . GLY A 1 153 ? -0.763 16.013 4.813 1.00 94.81 153 GLY A N 1
ATOM 1194 C CA . GLY A 1 153 ? -1.615 17.117 4.353 1.00 94.81 153 GLY A CA 1
ATOM 1195 C C . GLY A 1 153 ? -2.920 17.247 5.149 1.00 94.81 153 GLY A C 1
ATOM 1196 O O . GLY A 1 153 ? -3.418 18.350 5.372 1.00 94.81 153 GLY A O 1
ATOM 1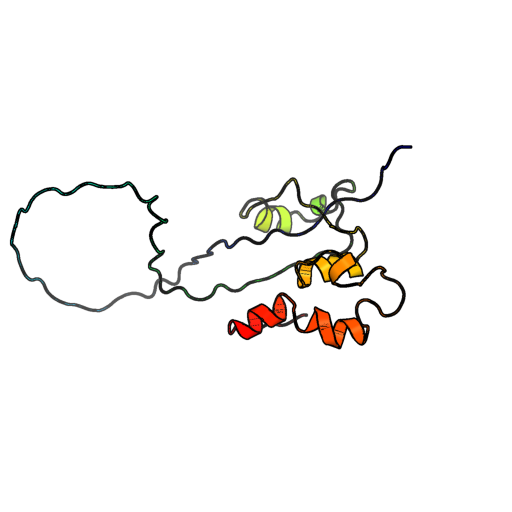197 N N . ALA A 1 154 ? -3.440 16.134 5.674 1.00 94.56 154 ALA A N 1
ATOM 1198 C CA . ALA A 1 154 ? -4.572 16.104 6.597 1.00 94.56 154 ALA A CA 1
ATOM 1199 C C . ALA A 1 154 ? -4.184 16.357 8.072 1.00 94.56 154 ALA A C 1
ATOM 1201 O O . ALA A 1 154 ? -5.016 16.161 8.965 1.00 94.56 154 ALA A O 1
ATOM 1202 N N . ASN A 1 155 ? -2.971 16.842 8.350 1.00 95.06 155 ASN A N 1
ATOM 1203 C CA . ASN A 1 155 ? -2.439 17.154 9.680 1.00 95.06 155 ASN A CA 1
ATOM 1204 C C . ASN A 1 155 ? -2.306 15.928 10.606 1.00 95.06 155 ASN A C 1
ATOM 1206 O O . ASN A 1 155 ? -2.573 16.016 11.808 1.00 95.06 155 ASN A O 1
ATOM 1210 N N . TYR A 1 156 ? -1.932 14.775 10.047 1.00 95.12 156 TYR A N 1
ATOM 1211 C CA . TYR A 1 156 ? -1.436 13.634 10.814 1.00 95.12 156 TYR A CA 1
ATOM 1212 C C . TYR A 1 156 ? 0.086 13.673 10.916 1.00 95.12 156 TYR A C 1
ATOM 1214 O O . TYR A 1 156 ? 0.783 14.085 9.992 1.00 95.12 156 TYR A O 1
ATOM 1222 N N . ARG A 1 157 ? 0.612 13.172 12.035 1.00 95.56 157 ARG A N 1
ATOM 1223 C CA . ARG A 1 157 ? 2.028 12.824 12.140 1.00 95.56 157 ARG A CA 1
ATOM 1224 C C . ARG A 1 157 ? 2.227 11.440 11.543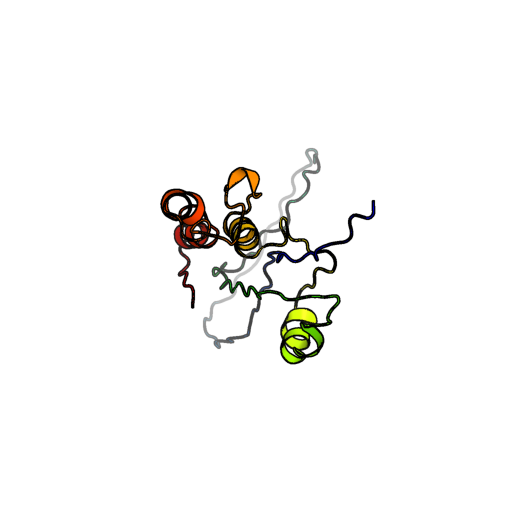 1.00 95.56 157 ARG A C 1
ATOM 1226 O O . ARG A 1 157 ? 1.652 10.479 12.044 1.00 95.56 157 ARG A O 1
ATOM 1233 N N . THR A 1 158 ? 3.048 11.349 10.511 1.00 94.12 158 THR A N 1
ATOM 1234 C CA . THR A 1 158 ? 3.410 10.080 9.878 1.00 94.12 158 THR A CA 1
ATOM 1235 C C . THR A 1 158 ? 4.852 9.728 10.205 1.00 94.12 158 THR A C 1
ATOM 1237 O O . THR A 1 158 ? 5.690 10.620 10.327 1.00 94.12 158 THR A O 1
ATOM 1240 N N . GLY A 1 159 ? 5.139 8.439 10.301 1.00 89.25 159 GLY A N 1
ATOM 1241 C CA . GLY A 1 159 ? 6.488 7.907 10.410 1.00 89.25 159 GLY A CA 1
ATOM 1242 C C . GLY A 1 159 ? 6.500 6.468 9.918 1.00 89.25 159 GLY A C 1
ATOM 1243 O O . GLY A 1 159 ? 5.488 5.771 10.021 1.00 89.25 159 GLY A O 1
ATOM 1244 N N . GLU A 1 160 ? 7.635 6.066 9.375 1.00 79.50 160 GLU A N 1
ATOM 1245 C CA . GLU A 1 160 ? 7.989 4.679 9.096 1.00 79.50 160 GLU A CA 1
ATOM 1246 C C . GLU A 1 160 ? 9.078 4.257 10.091 1.00 79.50 160 GLU A C 1
ATOM 1248 O O . GLU A 1 160 ? 9.823 5.109 10.587 1.00 79.50 160 GLU A O 1
ATOM 1253 N N . TRP A 1 161 ? 9.094 2.975 10.455 1.00 50.56 161 TRP A N 1
ATOM 1254 C CA . TRP A 1 161 ? 9.989 2.411 11.470 1.00 50.56 161 TRP A CA 1
ATOM 1255 C C . TRP A 1 161 ? 10.881 1.348 10.850 1.00 50.56 161 TRP A C 1
ATOM 1257 O O . TRP A 1 161 ? 10.361 0.607 9.983 1.00 50.56 161 TRP A O 1
#

Secondary structure (DSSP, 8-state):
----------PPP--------------------------------------PPPP--S--PPPP------SS--TTTTGGGG-HHHIIIIITTS---SS---SSSSHHHHHHHHHHS--HHHH----SSSSGGG-HHHHHTGGGGSHHHHHHHTT------

Sequence (161 aa):
MEINNAVWLVLAFFLCLVTSQVESRSKSKDKERSEGNKDRSRSRGQHQRLSFLPPVSGSSKKPNIILVLTDDQDVVLGSMTAMNKTRFHLGSRGAEFTNAFVTTPMCCPSRSSILTGQYVHNHQVFSNIGEYCGSDEWRMGPELANFGTYLQGANYRTGEW

Mean predicted aligned error: 15.85 Å

Foldseek 3Di:
DDPDDDDFDDDDDDDDDPPDDPDDDDDDDDDDDDDDDDDDDDDDDDPDDPPDDDPPPDPCDPDDDDDDDDPPQHVVVPNCVVVVVCCVPDVVVHDDDPHHGALDRADQQRVLCNFQVDHCVVLVQDHPPDCSNPDPSCVVPSVCRTPQVVVVVVVDDDDDD

pLDDT: mean 70.62, std 26.61, range [25.38, 95.75]

Radius of gyration: 24.56 Å; Cα contacts (8 Å, |Δi|>4): 109; chains: 1; bounding box: 67×50×58 Å